Protein AF-A0A956EKL2-F1 (afdb_monomer_lite)

pLDDT: mean 87.98, std 10.23, range [41.19, 96.5]

Sequence (112 aa):
AGDHQESAVVVVRLEDQVWPFSRVPLIRPAGVIQIFVDHPQVVSFLRRQTAGHFALQPITGLLPGDHERLFERIEELAASQLSATLGRLAQGLPLFEALFKRDGSYEVRALS

Secondary structure (DSSP, 8-state):
-----EEEEEEEEESSPP-TT--PPP-PPPTT-EEEEE-HHHHHHHHHHHHHHHHT-GGG---TTHHHHHHHHHHHHHHHHHHHHHHHHSTTPPEEEEEEPTTS-EEEEEE-

Radius of gyration: 16.94 Å; chains: 1; bounding box: 40×38×47 Å

Foldseek 3Di:
DDDAQAAAEEEEAEPDADDPPDDDDDDDDDDPHHYHYHDPRVVLVVLLVVLVVLCPDVVNVHDDPCSVVSSVVVVVVVVVVVVVCCVPPVPPHWYKYWYAYPVRDIDIDTDD

Structure (mmCIF, N/CA/C/O backbone):
data_AF-A0A956EKL2-F1
#
_entry.id   AF-A0A956EKL2-F1
#
loop_
_atom_site.group_PDB
_atom_site.id
_atom_site.type_symbol
_atom_site.label_atom_id
_atom_site.label_alt_id
_atom_site.label_comp_id
_atom_site.label_asym_id
_atom_site.label_entity_id
_atom_site.label_seq_id
_atom_site.pdbx_PDB_ins_code
_atom_site.Cartn_x
_atom_site.Cartn_y
_atom_site.Cartn_z
_atom_site.occupancy
_atom_site.B_iso_or_equiv
_atom_site.auth_seq_id
_atom_site.auth_comp_id
_atom_site.auth_asym_id
_atom_site.auth_atom_id
_atom_site.pdbx_PDB_model_num
ATOM 1 N N . ALA A 1 1 ? 5.628 -17.660 21.091 1.00 41.19 1 ALA A N 1
ATOM 2 C CA . ALA A 1 1 ? 4.589 -16.986 20.294 1.00 41.19 1 ALA A CA 1
ATOM 3 C C . ALA A 1 1 ? 4.169 -15.757 21.081 1.00 41.19 1 ALA A C 1
ATOM 5 O O . ALA A 1 1 ? 3.849 -15.915 22.252 1.00 41.19 1 ALA A O 1
ATOM 6 N N . GLY A 1 2 ? 4.329 -14.559 20.518 1.00 45.19 2 GLY A N 1
ATOM 7 C CA . GLY A 1 2 ? 3.781 -13.342 21.119 1.00 45.19 2 GLY A CA 1
ATOM 8 C C . GLY A 1 2 ? 2.302 -13.276 20.770 1.00 45.19 2 GLY A C 1
ATOM 9 O O . GLY A 1 2 ? 1.951 -13.564 19.630 1.00 45.19 2 GLY A O 1
ATOM 10 N N . ASP A 1 3 ? 1.454 -12.999 21.752 1.00 47.69 3 ASP A N 1
ATOM 11 C CA . ASP A 1 3 ? 0.013 -12.897 21.545 1.00 47.69 3 ASP A CA 1
ATOM 12 C C . ASP A 1 3 ? -0.263 -11.565 20.836 1.00 47.69 3 ASP A C 1
ATOM 14 O O . ASP A 1 3 ? -0.006 -10.490 21.383 1.00 47.69 3 ASP A O 1
ATOM 18 N N . HIS A 1 4 ? -0.664 -11.645 19.573 1.00 54.84 4 HIS A N 1
ATOM 19 C CA . HIS A 1 4 ? -0.967 -10.492 18.740 1.00 54.84 4 HIS A CA 1
ATOM 20 C C . HIS A 1 4 ? -2.444 -10.118 18.937 1.00 54.84 4 HIS A C 1
ATOM 22 O O . HIS A 1 4 ? -3.320 -10.974 18.829 1.00 54.84 4 HIS A O 1
ATOM 28 N N . GLN A 1 5 ? -2.722 -8.856 19.281 1.00 63.50 5 GLN A N 1
ATOM 29 C CA . GLN A 1 5 ? -4.081 -8.336 19.506 1.00 63.50 5 GLN A CA 1
ATOM 30 C C . GLN A 1 5 ? -4.412 -7.255 18.472 1.00 63.50 5 GLN A C 1
ATOM 32 O O . GLN A 1 5 ? -4.792 -6.130 18.823 1.00 63.50 5 GLN A O 1
ATOM 37 N N . GLU A 1 6 ? -4.219 -7.548 17.182 1.00 71.19 6 GLU A N 1
ATOM 38 C CA . GLU A 1 6 ? -4.644 -6.607 16.152 1.00 71.19 6 GLU A CA 1
ATOM 39 C C . GLU A 1 6 ? -6.164 -6.456 16.156 1.00 71.19 6 GLU A C 1
ATOM 41 O O . GLU A 1 6 ? -6.913 -7.428 16.157 1.00 71.19 6 GLU A O 1
ATOM 46 N N . SER A 1 7 ? -6.628 -5.208 16.187 1.00 79.88 7 SER A N 1
ATOM 47 C CA . SER A 1 7 ? -8.051 -4.894 16.358 1.00 79.88 7 SER A CA 1
ATOM 48 C C . SER A 1 7 ? -8.703 -4.303 15.109 1.00 79.88 7 SER A C 1
ATOM 50 O O . SER A 1 7 ? -9.924 -4.185 15.069 1.00 79.88 7 SER A O 1
ATOM 52 N N . ALA A 1 8 ? -7.917 -3.906 14.101 1.00 88.06 8 ALA A N 1
ATOM 53 C CA . ALA A 1 8 ? -8.420 -3.329 12.855 1.00 88.06 8 ALA A CA 1
ATOM 54 C C . ALA A 1 8 ? -7.358 -3.302 11.746 1.00 88.06 8 ALA A C 1
ATOM 56 O O . ALA A 1 8 ? -6.151 -3.327 12.012 1.00 88.06 8 ALA A O 1
ATOM 57 N N . VAL A 1 9 ? -7.828 -3.149 10.508 1.00 90.56 9 VAL A N 1
ATOM 58 C CA . VAL A 1 9 ? -7.018 -2.746 9.352 1.00 90.56 9 VAL A CA 1
ATOM 59 C C . VAL A 1 9 ? -7.443 -1.345 8.923 1.00 90.56 9 VAL A C 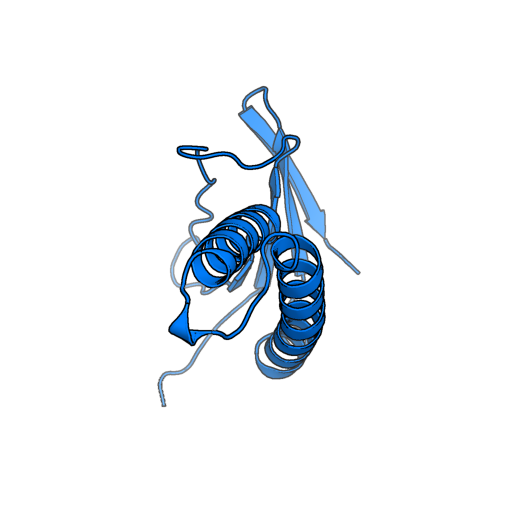1
ATOM 61 O O . VAL A 1 9 ? -8.634 -1.071 8.786 1.00 90.56 9 VAL A O 1
ATOM 64 N N . VAL A 1 10 ? -6.481 -0.459 8.684 1.00 92.56 10 VAL A N 1
ATOM 65 C CA . VAL A 1 10 ? -6.723 0.906 8.208 1.00 92.56 10 VAL A CA 1
ATOM 66 C C . VAL A 1 10 ? -6.002 1.117 6.884 1.00 92.56 10 VAL A C 1
ATOM 68 O O . VAL A 1 10 ? -4.775 1.099 6.827 1.00 92.56 10 VAL A O 1
ATOM 71 N N . VAL A 1 11 ? -6.765 1.3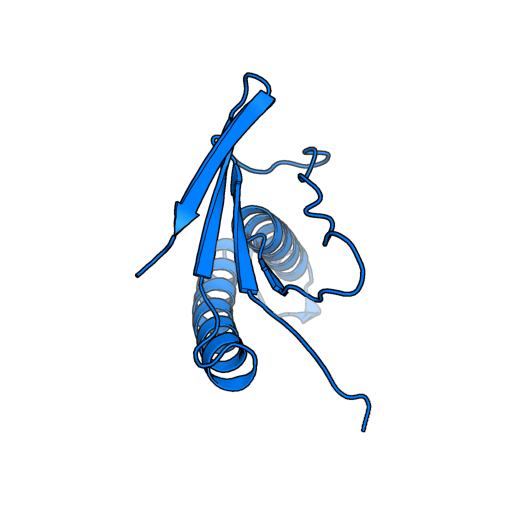58 5.822 1.00 93.00 11 VAL A N 1
ATOM 72 C CA . VAL A 1 11 ? -6.248 1.781 4.518 1.00 93.00 11 VAL A CA 1
ATOM 73 C C . VAL A 1 11 ? -6.189 3.301 4.498 1.00 93.00 11 VAL A C 1
ATOM 75 O O . VAL A 1 11 ? -7.204 3.979 4.647 1.00 93.00 11 VAL A O 1
ATOM 78 N N . VAL A 1 12 ? -4.999 3.853 4.306 1.00 95.38 12 VAL A N 1
ATOM 79 C CA . VAL A 1 12 ? -4.767 5.296 4.282 1.00 95.38 12 VAL A CA 1
ATOM 80 C C . VAL A 1 12 ? -4.675 5.771 2.842 1.00 95.38 12 VAL A C 1
ATOM 82 O O . VAL A 1 12 ? -3.793 5.351 2.088 1.00 95.38 12 VAL A O 1
ATOM 85 N N . ARG A 1 13 ? -5.561 6.696 2.475 1.00 95.44 13 ARG A N 1
ATOM 86 C CA . ARG A 1 13 ? -5.571 7.354 1.171 1.00 95.44 13 ARG A CA 1
ATOM 87 C C . ARG A 1 13 ? -5.291 8.839 1.290 1.00 95.44 13 ARG A C 1
ATOM 89 O O . ARG A 1 13 ? -5.644 9.483 2.274 1.00 95.44 13 ARG A O 1
ATOM 96 N N . LEU A 1 14 ? -4.675 9.372 0.247 1.00 94.75 14 LEU A N 1
ATOM 97 C CA . LEU A 1 14 ? -4.467 10.795 0.036 1.00 94.75 14 LEU A CA 1
ATOM 98 C C . LEU A 1 14 ? -5.344 11.239 -1.131 1.00 94.75 14 LEU A C 1
ATOM 100 O O . LEU A 1 14 ? -5.406 10.539 -2.142 1.00 94.75 14 LEU A O 1
ATOM 104 N N . GLU A 1 15 ? -5.984 12.400 -1.000 1.00 93.69 15 GLU A N 1
ATOM 105 C CA . GLU A 1 15 ? -6.720 13.054 -2.093 1.00 93.69 15 GLU A CA 1
ATOM 106 C C . GLU A 1 15 ? -5.838 13.237 -3.339 1.00 93.69 15 GLU A C 1
ATOM 108 O O . GLU A 1 15 ? -6.285 13.031 -4.466 1.00 93.69 15 GLU A O 1
ATOM 113 N N . ASP A 1 16 ? -4.561 13.552 -3.121 1.00 90.44 16 ASP A N 1
ATOM 114 C CA . ASP A 1 16 ? -3.570 13.754 -4.170 1.00 90.44 16 ASP A CA 1
ATOM 115 C C . ASP A 1 16 ? -2.679 12.531 -4.411 1.00 90.44 16 ASP A C 1
ATOM 117 O O . ASP A 1 16 ? -2.546 11.621 -3.590 1.00 90.44 16 ASP A O 1
ATOM 121 N N . GLN A 1 17 ? -2.006 12.533 -5.563 1.00 89.69 17 GLN A N 1
ATOM 122 C CA . GLN A 1 17 ? -0.974 11.548 -5.877 1.00 89.69 17 GLN A CA 1
ATOM 123 C C . GLN A 1 17 ? 0.262 11.709 -4.979 1.00 89.69 17 GLN A C 1
ATOM 125 O O . GLN A 1 17 ? 0.599 12.808 -4.536 1.00 89.69 17 GLN A O 1
ATOM 130 N N . VAL A 1 18 ? 0.967 10.597 -4.754 1.00 93.75 18 VAL A N 1
ATOM 131 C CA . VAL A 1 18 ? 2.235 10.565 -4.016 1.00 93.75 18 VAL A CA 1
ATOM 132 C C . VAL A 1 18 ? 3.399 10.875 -4.959 1.00 93.75 18 VAL A C 1
ATOM 134 O O . VAL A 1 18 ? 3.517 10.299 -6.037 1.00 93.75 18 VAL A O 1
ATOM 137 N N . TRP A 1 19 ? 4.286 11.751 -4.501 1.00 92.75 19 TRP A N 1
ATOM 138 C CA . TRP A 1 19 ? 5.518 12.197 -5.161 1.00 92.75 19 TRP A CA 1
ATOM 139 C C . TRP A 1 19 ? 6.721 12.085 -4.209 1.00 92.75 19 TRP A C 1
ATOM 141 O O . TRP A 1 19 ? 6.516 11.941 -2.994 1.00 92.75 19 TRP A O 1
ATOM 151 N N . PRO A 1 20 ? 7.976 12.212 -4.692 1.00 92.19 20 PRO A N 1
ATOM 152 C CA . PRO A 1 20 ? 9.131 12.326 -3.804 1.00 92.19 20 PRO A CA 1
ATOM 153 C C . PRO A 1 20 ? 8.905 13.378 -2.709 1.00 92.19 20 PRO A C 1
ATOM 155 O O . PRO A 1 20 ? 8.405 14.467 -2.983 1.00 92.19 20 PRO A O 1
ATOM 158 N N . PHE A 1 21 ? 9.272 13.042 -1.469 1.00 89.56 21 PHE A N 1
ATOM 159 C CA . PHE A 1 21 ? 9.124 13.901 -0.281 1.00 89.56 21 PHE A CA 1
ATOM 160 C C . PHE A 1 21 ? 7.679 14.248 0.123 1.00 89.56 21 PHE A C 1
ATOM 162 O O . PHE A 1 21 ? 7.471 15.130 0.960 1.00 89.56 21 PHE A O 1
ATOM 169 N N . SER A 1 22 ? 6.679 13.538 -0.409 1.00 89.81 22 SER A N 1
ATOM 170 C CA . SER A 1 22 ? 5.300 13.657 0.078 1.00 89.81 22 SER A CA 1
ATOM 171 C C . SER A 1 22 ? 5.215 13.295 1.556 1.00 89.81 22 SER A C 1
ATOM 173 O O . SER A 1 22 ? 5.788 12.299 2.004 1.00 89.81 22 SER A O 1
ATOM 175 N N . ARG A 1 23 ? 4.468 14.092 2.322 1.00 88.25 23 ARG A N 1
ATOM 176 C CA . ARG A 1 23 ? 4.187 13.786 3.725 1.00 88.25 23 ARG A CA 1
ATOM 177 C C . ARG A 1 23 ? 3.184 12.642 3.788 1.00 88.25 23 ARG A C 1
ATOM 179 O O . ARG A 1 23 ? 2.036 12.809 3.392 1.00 88.25 23 ARG A O 1
ATOM 186 N N . VAL A 1 24 ? 3.623 11.497 4.297 1.00 89.69 24 VAL A N 1
ATOM 187 C CA . VAL A 1 24 ? 2.756 10.338 4.518 1.00 89.69 24 VAL A CA 1
ATOM 188 C C . VAL A 1 24 ? 2.147 10.444 5.921 1.00 89.69 24 VAL A C 1
ATOM 190 O O . VAL A 1 24 ? 2.905 10.542 6.890 1.00 89.69 24 VAL A O 1
ATOM 193 N N . PRO A 1 25 ? 0.809 10.453 6.060 1.00 89.81 25 PRO A N 1
ATOM 194 C CA . PRO A 1 25 ? 0.151 10.483 7.357 1.00 89.81 25 PRO A CA 1
ATOM 195 C C . PRO A 1 25 ? 0.528 9.263 8.189 1.00 89.81 25 PRO A C 1
ATOM 197 O O . PRO A 1 25 ? 0.470 8.134 7.711 1.00 89.81 25 PRO A O 1
ATOM 200 N N . LEU A 1 26 ? 0.884 9.493 9.449 1.00 87.81 26 LEU A N 1
ATOM 201 C CA . LEU A 1 26 ? 1.113 8.423 10.408 1.00 87.81 26 LEU A CA 1
ATOM 202 C C . LEU A 1 26 ? -0.200 8.100 11.119 1.00 87.81 26 LEU A C 1
ATOM 204 O O . LEU A 1 26 ? -0.750 8.955 11.813 1.00 87.81 26 LEU A O 1
ATOM 208 N N . ILE A 1 27 ? -0.654 6.852 11.022 1.00 86.94 27 ILE A N 1
ATOM 209 C CA . ILE A 1 27 ? -1.690 6.336 11.916 1.00 86.94 27 ILE A CA 1
ATOM 210 C C . ILE A 1 27 ? -0.991 5.725 13.125 1.00 86.94 27 ILE A C 1
ATOM 212 O O . ILE A 1 27 ? -0.271 4.734 13.013 1.00 86.94 27 ILE A O 1
ATOM 216 N N . ARG A 1 28 ? -1.181 6.343 14.292 1.00 82.19 28 ARG A N 1
ATOM 217 C CA . ARG A 1 28 ? -0.669 5.829 15.562 1.00 82.19 28 ARG A CA 1
ATOM 218 C C . ARG A 1 28 ? -1.800 5.091 16.294 1.00 82.19 28 ARG A C 1
ATOM 220 O O . ARG A 1 28 ? -2.838 5.708 16.529 1.00 82.19 28 ARG A O 1
ATOM 227 N N . PRO A 1 29 ? -1.602 3.828 16.708 1.00 78.81 29 PRO A N 1
ATOM 228 C CA . PRO A 1 29 ? -2.548 3.150 17.586 1.00 78.81 29 PRO A CA 1
ATOM 229 C C . PRO A 1 29 ? -2.666 3.873 18.936 1.00 78.81 29 PRO A C 1
ATOM 231 O O . PRO A 1 29 ? -1.678 4.388 19.464 1.00 78.81 29 PRO A O 1
ATOM 234 N N . ALA A 1 30 ? -3.866 3.903 19.515 1.00 78.31 30 ALA A N 1
ATOM 235 C CA . ALA A 1 30 ? -4.081 4.437 20.857 1.00 78.31 30 ALA A CA 1
ATOM 236 C C . ALA A 1 30 ? -3.950 3.318 21.907 1.00 78.31 30 ALA A C 1
ATOM 238 O O . ALA A 1 30 ? -4.638 2.302 21.834 1.00 78.31 30 ALA A O 1
ATOM 239 N N . GLY A 1 31 ? -3.089 3.515 22.910 1.00 75.75 31 GLY A N 1
ATOM 240 C CA . GLY A 1 31 ? -2.906 2.562 24.010 1.00 75.75 31 GLY A CA 1
ATOM 241 C C . GLY A 1 31 ? -2.108 1.313 23.616 1.00 75.75 31 GLY A C 1
ATOM 242 O O . GLY A 1 31 ? -1.086 1.417 22.946 1.00 75.75 31 GLY A O 1
ATOM 243 N N . VAL A 1 32 ? -2.559 0.141 24.074 1.00 73.75 32 VAL A N 1
ATOM 244 C CA . VAL A 1 32 ? -1.911 -1.170 23.840 1.00 73.75 32 VAL A CA 1
ATOM 245 C C . VAL A 1 32 ? -2.453 -1.913 22.612 1.00 73.75 32 VAL A C 1
ATOM 247 O O . VAL A 1 32 ? -2.086 -3.057 22.368 1.00 73.75 32 VAL A O 1
ATOM 250 N N . ILE A 1 33 ? -3.335 -1.273 21.845 1.00 80.44 33 ILE A N 1
ATOM 251 C CA . ILE A 1 33 ? -3.998 -1.879 20.691 1.00 80.44 33 ILE A CA 1
ATOM 252 C C . ILE A 1 33 ? -3.040 -1.906 19.500 1.00 80.44 33 ILE A C 1
ATOM 254 O O . ILE A 1 33 ? -2.366 -0.916 19.214 1.00 80.44 33 ILE A O 1
ATOM 258 N N . GLN A 1 34 ? -3.009 -3.023 18.780 1.00 84.69 34 GLN A N 1
ATOM 259 C CA . GLN A 1 34 ? -2.286 -3.144 17.517 1.00 84.69 34 GLN A CA 1
ATOM 260 C C . GLN A 1 34 ? -3.267 -2.968 16.348 1.00 84.69 34 GLN A C 1
ATOM 262 O O . GLN A 1 34 ? -4.431 -3.358 16.431 1.00 84.69 34 GLN A O 1
ATOM 267 N N . ILE A 1 35 ? -2.817 -2.350 15.258 1.00 88.31 35 ILE A N 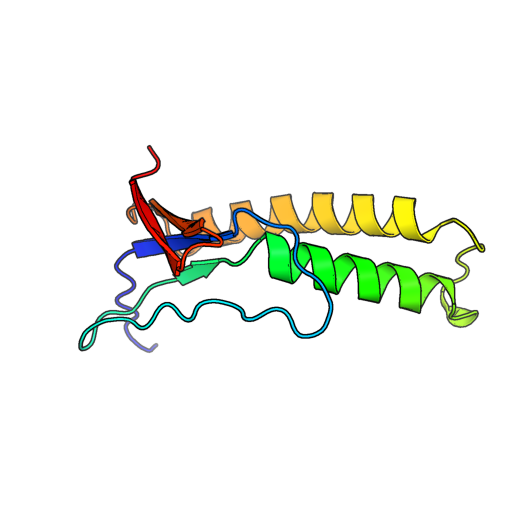1
ATOM 268 C CA . ILE A 1 35 ? -3.591 -2.216 14.016 1.00 88.31 35 ILE A CA 1
ATOM 269 C C . ILE A 1 35 ? -2.669 -2.454 12.825 1.00 88.31 35 ILE A C 1
ATOM 271 O O . ILE A 1 35 ? -1.483 -2.117 12.876 1.00 88.31 35 ILE A O 1
ATOM 275 N N . PHE A 1 36 ? -3.224 -2.983 11.741 1.00 90.00 36 PHE A N 1
ATOM 276 C CA . PHE A 1 36 ? -2.545 -2.998 10.451 1.00 90.00 36 PHE A CA 1
ATOM 277 C C . PHE A 1 36 ? -2.819 -1.689 9.717 1.00 90.00 36 PHE A C 1
ATOM 279 O O . PHE A 1 36 ? -3.957 -1.224 9.675 1.00 90.00 36 PHE A O 1
ATOM 286 N N . VAL A 1 37 ? -1.783 -1.100 9.125 1.00 91.06 37 VAL A N 1
ATOM 287 C CA . VAL A 1 37 ? -1.896 0.132 8.338 1.00 91.06 37 VAL A CA 1
ATOM 288 C C . VAL A 1 37 ? -1.388 -0.145 6.932 1.00 91.06 37 VAL A C 1
ATOM 290 O O . VAL A 1 37 ? -0.254 -0.593 6.761 1.00 91.06 37 VAL A O 1
ATOM 293 N N . ASP A 1 38 ? -2.225 0.125 5.936 1.00 91.19 38 ASP A N 1
ATOM 294 C CA . ASP A 1 38 ? -1.885 0.010 4.521 1.00 91.19 38 ASP A CA 1
ATOM 295 C C . ASP A 1 38 ? -1.845 1.395 3.862 1.00 91.19 38 ASP A C 1
ATOM 297 O O . ASP A 1 38 ? -2.736 2.221 4.056 1.00 91.19 38 ASP A O 1
ATOM 301 N N . HIS A 1 39 ? -0.810 1.641 3.060 1.00 94.12 39 HIS A N 1
ATOM 302 C CA . HIS A 1 39 ? -0.589 2.887 2.324 1.00 94.12 39 HIS A CA 1
ATOM 303 C C . HIS A 1 39 ? -0.447 2.594 0.820 1.00 94.12 39 HIS A C 1
ATOM 305 O O . HIS A 1 39 ? 0.653 2.725 0.267 1.00 94.12 39 HIS A O 1
ATOM 311 N N . PRO A 1 40 ? -1.533 2.223 0.116 1.00 93.00 40 PRO A N 1
ATOM 312 C CA . PRO A 1 40 ? -1.452 1.687 -1.243 1.00 93.00 40 PRO A CA 1
ATOM 313 C C . PRO A 1 40 ? -0.802 2.662 -2.234 1.00 93.00 40 PRO A C 1
ATOM 315 O O . PRO A 1 40 ? 0.027 2.259 -3.045 1.00 93.00 40 PRO A O 1
ATOM 318 N N . GLN A 1 41 ? -1.098 3.964 -2.130 1.00 94.62 41 GLN A N 1
ATOM 319 C CA . GLN A 1 41 ? -0.513 4.988 -3.007 1.00 94.62 41 GLN A CA 1
ATOM 320 C C . GLN A 1 41 ? 1.001 5.148 -2.799 1.00 94.62 41 GLN A C 1
ATOM 322 O O . GLN A 1 41 ? 1.737 5.356 -3.762 1.00 94.62 41 GLN A O 1
ATOM 327 N N . VAL A 1 42 ? 1.481 5.029 -1.556 1.00 94.69 42 VAL A N 1
ATOM 328 C CA . VAL A 1 42 ? 2.914 5.140 -1.236 1.00 94.69 42 VAL A CA 1
ATOM 329 C C . VAL A 1 42 ? 3.661 3.922 -1.759 1.00 94.69 42 VAL A C 1
ATOM 331 O O . VAL A 1 42 ? 4.702 4.056 -2.399 1.00 94.69 42 VAL A O 1
ATOM 334 N N . VAL A 1 43 ? 3.114 2.730 -1.526 1.00 94.44 43 VAL A N 1
ATOM 335 C CA . VAL A 1 43 ? 3.739 1.482 -1.966 1.00 94.44 43 VAL A CA 1
ATOM 336 C C . VAL A 1 43 ? 3.756 1.388 -3.498 1.00 94.44 43 VAL A C 1
ATOM 338 O O . VAL A 1 43 ? 4.788 1.035 -4.066 1.00 94.44 43 VAL A O 1
ATOM 341 N N . SER A 1 44 ? 2.668 1.771 -4.174 1.00 95.62 44 SER A N 1
ATOM 342 C CA . SER A 1 44 ? 2.588 1.827 -5.641 1.00 95.62 44 SER A CA 1
ATOM 343 C C . SER A 1 44 ? 3.594 2.830 -6.231 1.00 95.62 44 SER A C 1
ATOM 345 O O . SER A 1 44 ? 4.343 2.490 -7.150 1.00 95.62 44 SER A O 1
ATOM 347 N N . PHE A 1 45 ? 3.737 4.021 -5.628 1.00 95.94 45 PHE A N 1
ATOM 348 C CA . PHE A 1 45 ? 4.784 4.982 -6.001 1.00 95.94 45 PHE A CA 1
ATOM 349 C C . PHE A 1 45 ? 6.193 4.369 -5.902 1.00 95.94 45 PHE A C 1
ATOM 351 O 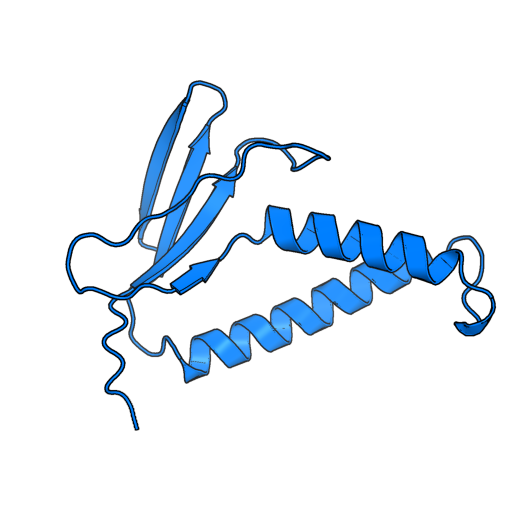O . PHE A 1 45 ? 6.968 4.449 -6.858 1.00 95.94 45 PHE A O 1
ATOM 358 N N . LEU A 1 46 ? 6.521 3.716 -4.780 1.00 95.25 46 LEU A N 1
ATOM 359 C CA . LEU A 1 46 ? 7.831 3.083 -4.585 1.00 95.25 46 LEU A CA 1
ATOM 360 C C . LEU A 1 46 ? 8.080 1.950 -5.587 1.00 95.25 46 LEU A C 1
ATOM 362 O O . LEU A 1 46 ? 9.165 1.869 -6.157 1.00 95.25 46 LEU A O 1
ATOM 366 N N . ARG A 1 47 ? 7.075 1.114 -5.863 1.00 95.62 47 ARG A N 1
ATOM 367 C CA . ARG A 1 47 ? 7.176 0.039 -6.862 1.00 95.62 47 ARG A CA 1
ATOM 368 C C . ARG A 1 47 ? 7.428 0.576 -8.261 1.00 95.62 47 ARG A C 1
ATOM 370 O O . ARG A 1 47 ? 8.246 0.004 -8.978 1.00 95.62 47 ARG A O 1
ATOM 377 N N . ARG A 1 48 ? 6.797 1.693 -8.635 1.00 95.62 48 ARG A N 1
ATOM 378 C CA . ARG A 1 48 ? 7.066 2.353 -9.918 1.00 95.62 48 ARG A CA 1
ATOM 379 C C . ARG A 1 48 ? 8.512 2.841 -10.010 1.00 95.62 48 ARG A C 1
ATOM 381 O O . ARG A 1 48 ? 9.156 2.634 -11.035 1.00 95.62 48 ARG A O 1
ATOM 388 N N . GLN A 1 49 ? 9.052 3.417 -8.930 1.00 94.50 49 GLN A N 1
ATOM 389 C CA . GLN A 1 49 ? 10.473 3.792 -8.862 1.00 94.50 49 GLN A CA 1
ATOM 390 C C . GLN A 1 49 ? 11.388 2.565 -9.000 1.00 94.50 49 GLN A C 1
ATOM 392 O O . GLN A 1 49 ? 12.359 2.602 -9.754 1.00 94.50 49 GLN A O 1
ATOM 397 N N . THR A 1 50 ? 11.063 1.457 -8.328 1.00 93.75 50 THR A N 1
ATOM 398 C CA . THR A 1 50 ? 11.815 0.196 -8.431 1.00 93.75 50 THR A CA 1
ATOM 399 C C . THR A 1 50 ? 11.780 -0.385 -9.846 1.00 93.75 50 THR A C 1
ATOM 401 O O . THR A 1 50 ? 12.826 -0.762 -10.370 1.00 93.75 50 THR A O 1
ATOM 404 N N . ALA A 1 51 ? 10.612 -0.418 -10.493 1.00 93.81 51 ALA A N 1
ATOM 405 C CA . ALA A 1 51 ? 10.471 -0.892 -11.868 1.00 93.81 51 ALA A CA 1
ATOM 406 C C . ALA A 1 51 ? 11.289 -0.036 -12.847 1.00 93.81 51 ALA A C 1
ATOM 408 O O . ALA A 1 51 ? 12.021 -0.572 -13.681 1.00 93.81 51 ALA A O 1
ATOM 409 N N . GLY A 1 52 ? 11.227 1.292 -12.692 1.00 92.62 52 GLY A N 1
ATOM 410 C CA . GLY A 1 52 ? 12.056 2.228 -13.449 1.00 92.62 52 GLY A CA 1
ATOM 411 C C . GLY A 1 52 ? 13.549 1.980 -13.237 1.00 92.62 52 GLY A C 1
ATOM 412 O O . GLY A 1 52 ? 14.301 1.908 -14.203 1.00 92.62 52 GLY A O 1
ATOM 413 N N . HIS A 1 53 ? 13.979 1.769 -11.990 1.00 91.88 53 HIS A N 1
ATOM 414 C CA . HIS A 1 53 ? 15.373 1.462 -11.684 1.00 91.88 53 HIS A CA 1
ATOM 415 C C . HIS A 1 53 ? 15.841 0.158 -12.343 1.00 91.88 53 HIS A C 1
ATOM 417 O O . HIS A 1 53 ? 16.906 0.143 -12.953 1.00 91.88 53 HIS A O 1
ATOM 423 N N . PHE A 1 54 ? 15.054 -0.921 -12.275 1.00 91.81 54 PHE A N 1
ATOM 424 C CA . PHE A 1 54 ? 15.412 -2.205 -12.887 1.00 91.81 54 PHE A CA 1
ATOM 425 C C . PHE A 1 54 ? 15.490 -2.158 -14.412 1.00 91.81 54 PHE A C 1
ATOM 427 O O . PHE A 1 54 ? 16.359 -2.817 -14.984 1.00 91.81 54 PHE A O 1
ATOM 434 N N . ALA A 1 55 ? 14.654 -1.346 -15.062 1.00 90.12 55 ALA A N 1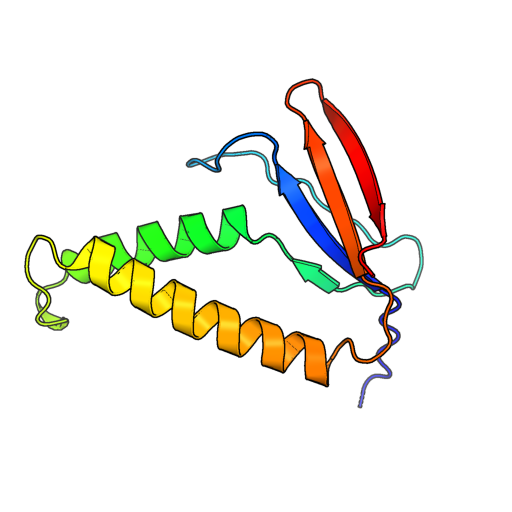
ATOM 435 C CA . ALA A 1 55 ? 14.724 -1.133 -16.506 1.00 90.12 55 ALA A CA 1
ATOM 436 C C . ALA A 1 55 ? 16.020 -0.426 -16.956 1.00 90.12 55 ALA A C 1
ATOM 438 O O . ALA A 1 55 ? 16.368 -0.480 -18.131 1.00 90.12 55 ALA A O 1
ATOM 439 N N . LEU A 1 56 ? 16.749 0.218 -16.035 1.00 90.19 56 LEU A N 1
ATOM 440 C CA . LEU A 1 56 ? 18.053 0.834 -16.304 1.00 90.19 56 LEU A CA 1
ATOM 441 C C . LEU A 1 56 ? 19.236 -0.114 -16.049 1.00 90.19 56 LEU A C 1
ATOM 443 O O . LEU A 1 56 ? 20.373 0.253 -16.341 1.00 90.19 56 LEU A O 1
ATOM 447 N N . GLN A 1 57 ? 19.003 -1.305 -15.489 1.00 89.62 57 GLN A N 1
ATOM 448 C CA . GLN A 1 57 ? 20.064 -2.246 -15.124 1.00 89.62 57 GLN A CA 1
ATOM 449 C C . GLN A 1 57 ? 20.259 -3.306 -16.218 1.00 89.62 57 GLN A C 1
ATOM 451 O O . GLN A 1 57 ? 19.384 -4.153 -16.384 1.00 89.62 57 GLN A O 1
ATOM 456 N N . PRO A 1 58 ? 21.417 -3.370 -16.905 1.00 85.88 58 PRO A N 1
ATOM 457 C CA . PRO A 1 58 ? 21.636 -4.338 -17.988 1.00 85.88 58 PRO A CA 1
ATOM 458 C C . PRO A 1 58 ? 21.472 -5.808 -17.572 1.00 85.88 58 PRO A C 1
ATOM 460 O O . PRO A 1 58 ? 21.077 -6.643 -18.381 1.00 85.88 58 PRO A O 1
ATOM 463 N N . ILE A 1 59 ? 21.743 -6.131 -16.302 1.00 92.81 59 ILE A N 1
ATOM 464 C CA . ILE A 1 59 ? 21.656 -7.497 -15.759 1.00 92.81 59 ILE A CA 1
ATOM 465 C C . ILE A 1 59 ? 20.230 -8.068 -15.761 1.00 92.81 59 ILE A C 1
ATOM 467 O O . ILE A 1 59 ? 20.059 -9.282 -15.697 1.00 92.81 59 ILE A O 1
ATOM 471 N N . THR A 1 60 ? 19.202 -7.218 -15.830 1.00 89.50 60 THR A N 1
ATOM 472 C CA . THR A 1 60 ? 17.801 -7.662 -15.815 1.00 89.50 60 THR A CA 1
ATOM 473 C C . THR A 1 60 ? 17.324 -8.142 -17.185 1.00 89.50 60 THR A C 1
ATOM 475 O O . THR A 1 60 ? 16.283 -8.789 -17.268 1.00 89.50 60 THR A O 1
ATOM 478 N N . GLY A 1 61 ? 18.060 -7.829 -18.260 1.00 90.19 61 GLY A N 1
ATOM 479 C CA . GLY A 1 61 ? 17.650 -8.125 -19.635 1.00 90.19 61 GLY A CA 1
ATOM 480 C C . GLY A 1 61 ? 1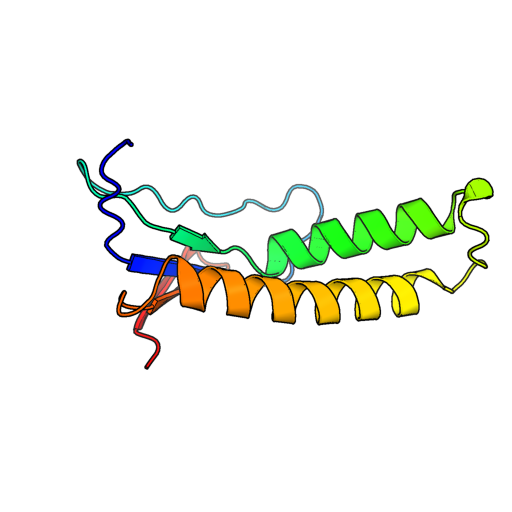6.422 -7.337 -20.113 1.00 90.19 61 GLY A C 1
ATOM 481 O O . GLY A 1 61 ? 15.889 -7.648 -21.175 1.00 90.19 61 GLY A O 1
ATOM 482 N N . LEU A 1 62 ? 15.963 -6.342 -19.345 1.00 90.44 62 LEU A N 1
ATOM 483 C CA . LEU A 1 62 ? 14.836 -5.482 -19.705 1.00 90.44 62 LEU A CA 1
ATOM 484 C C . LEU A 1 62 ? 15.247 -4.459 -20.768 1.00 90.44 62 LEU A C 1
ATOM 486 O O . LEU A 1 62 ? 16.357 -3.925 -20.744 1.00 90.44 62 LEU A O 1
ATOM 490 N N . LEU A 1 63 ? 14.332 -4.160 -21.687 1.00 87.88 63 LEU A N 1
ATOM 491 C CA . LEU A 1 63 ? 14.525 -3.136 -22.706 1.00 87.88 63 LEU A CA 1
ATOM 492 C C . LEU A 1 63 ? 14.087 -1.752 -22.196 1.00 87.88 63 LEU A C 1
ATOM 494 O O . LEU A 1 63 ? 13.165 -1.648 -21.377 1.00 87.88 63 LEU A O 1
ATOM 498 N N . PRO A 1 64 ? 14.672 -0.660 -22.726 1.00 70.31 64 PRO A N 1
ATOM 499 C CA . PRO A 1 64 ? 14.159 0.687 -22.501 1.00 70.31 64 PRO A CA 1
ATOM 500 C C . PRO A 1 64 ? 12.695 0.778 -22.957 1.00 70.31 64 PRO A C 1
ATOM 502 O O . PRO A 1 64 ? 12.398 0.679 -24.144 1.00 70.31 64 PRO A O 1
ATOM 505 N N . GLY A 1 65 ? 11.776 0.923 -22.000 1.00 81.75 65 GLY A N 1
ATOM 506 C CA . GLY A 1 65 ? 10.325 0.904 -22.238 1.00 81.75 65 GLY A CA 1
ATOM 507 C C . GLY A 1 65 ? 9.577 -0.201 -21.487 1.00 81.75 65 GLY A C 1
ATOM 508 O O . GLY A 1 65 ? 8.389 -0.046 -21.230 1.00 81.75 65 GLY A O 1
ATOM 509 N N . ASP A 1 66 ? 10.268 -1.244 -21.017 1.00 91.00 66 ASP A N 1
ATOM 510 C CA . ASP A 1 66 ? 9.645 -2.338 -20.255 1.00 91.00 66 ASP A CA 1
ATOM 511 C C . ASP A 1 66 ? 9.179 -1.935 -18.849 1.00 91.00 66 ASP A C 1
ATOM 513 O O . ASP A 1 66 ? 8.448 -2.688 -18.209 1.00 91.00 66 ASP A O 1
ATOM 517 N N . HIS A 1 67 ? 9.589 -0.763 -18.355 1.00 91.94 67 HIS A N 1
ATOM 518 C CA . HIS A 1 67 ? 9.319 -0.329 -16.983 1.00 91.94 67 HIS A CA 1
ATOM 519 C C . HIS A 1 67 ? 7.825 -0.266 -16.635 1.00 91.94 67 HIS A C 1
ATOM 521 O O . HIS A 1 67 ? 7.460 -0.712 -15.551 1.00 91.94 67 HIS A O 1
ATOM 527 N N . GLU A 1 68 ? 6.964 0.227 -17.531 1.00 93.56 68 GLU A N 1
ATOM 528 C CA . GLU A 1 68 ? 5.513 0.270 -17.284 1.00 93.56 68 GLU A CA 1
ATOM 529 C C . GLU A 1 68 ? 4.929 -1.144 -17.230 1.00 93.56 68 GLU A C 1
ATOM 531 O O . GLU A 1 68 ? 4.239 -1.492 -16.277 1.00 93.56 68 GLU A O 1
ATOM 536 N N . ARG A 1 69 ? 5.314 -2.013 -18.173 1.00 93.44 69 ARG A N 1
ATOM 537 C CA . ARG A 1 69 ? 4.890 -3.420 -18.175 1.00 93.44 69 ARG A CA 1
ATOM 538 C C . ARG A 1 69 ? 5.356 -4.155 -16.916 1.00 93.44 69 ARG A C 1
ATOM 540 O O . ARG A 1 69 ? 4.621 -4.966 -16.362 1.00 93.44 69 ARG A O 1
ATOM 547 N N . LEU A 1 70 ? 6.581 -3.897 -16.457 1.00 94.69 70 LEU A N 1
ATOM 548 C CA . LEU A 1 70 ? 7.098 -4.462 -15.212 1.00 94.69 70 LEU A CA 1
ATOM 549 C C . LEU A 1 70 ? 6.320 -3.935 -14.002 1.00 94.69 70 LEU A C 1
ATOM 551 O O . LEU A 1 70 ? 5.951 -4.721 -13.133 1.00 94.69 70 LEU A O 1
ATOM 555 N N . PHE A 1 71 ? 6.059 -2.630 -13.948 1.00 96.25 71 PHE A N 1
ATOM 556 C CA . PHE A 1 71 ? 5.271 -2.007 -12.890 1.00 96.25 71 PHE A CA 1
ATOM 557 C C . PHE A 1 71 ? 3.863 -2.614 -12.799 1.00 96.25 71 PHE A C 1
ATOM 559 O O . PHE A 1 71 ? 3.463 -3.024 -11.712 1.00 96.25 71 PHE A O 1
ATOM 566 N N . GLU A 1 72 ? 3.164 -2.777 -13.925 1.00 95.81 72 GLU A N 1
ATOM 567 C CA . GLU A 1 72 ? 1.849 -3.433 -13.985 1.00 95.81 72 GLU A CA 1
ATOM 568 C C . GLU A 1 72 ? 1.891 -4.851 -13.398 1.00 95.81 72 GLU A C 1
ATOM 570 O O . GLU A 1 72 ? 1.081 -5.195 -12.537 1.00 95.81 72 GLU A O 1
ATOM 575 N N . ARG A 1 73 ? 2.885 -5.666 -13.784 1.00 95.69 73 ARG A N 1
ATOM 576 C CA . ARG A 1 73 ? 3.046 -7.028 -13.239 1.00 95.69 73 ARG A CA 1
ATOM 577 C C . ARG A 1 73 ? 3.355 -7.044 -11.746 1.00 95.69 73 ARG A C 1
ATOM 579 O O . ARG A 1 73 ? 2.886 -7.932 -11.034 1.00 95.69 73 ARG A O 1
ATOM 586 N N . ILE A 1 74 ? 4.140 -6.082 -11.264 1.00 95.56 74 ILE A N 1
ATOM 587 C CA . ILE A 1 74 ? 4.419 -5.937 -9.832 1.00 95.56 74 ILE A CA 1
ATOM 588 C C . ILE A 1 74 ? 3.127 -5.592 -9.077 1.00 95.56 74 ILE A C 1
ATOM 590 O O . ILE A 1 74 ? 2.878 -6.184 -8.027 1.00 95.56 74 ILE A O 1
ATOM 594 N N . GLU A 1 75 ? 2.298 -4.683 -9.596 1.00 96.44 75 GLU A N 1
ATOM 595 C CA . GLU A 1 75 ? 1.028 -4.297 -8.966 1.00 96.44 75 GLU A CA 1
ATOM 596 C C . GLU A 1 75 ? 0.009 -5.450 -8.951 1.00 96.44 75 GLU A C 1
ATOM 598 O O . GLU A 1 75 ? -0.635 -5.679 -7.925 1.00 96.44 75 GLU A O 1
ATOM 603 N N . GLU A 1 76 ? -0.088 -6.241 -10.025 1.00 94.94 76 GLU A N 1
ATOM 604 C CA . GLU A 1 76 ? -0.932 -7.447 -10.077 1.00 94.94 76 GLU A CA 1
ATOM 605 C C . GLU A 1 76 ? -0.535 -8.481 -9.007 1.00 94.94 76 GLU A C 1
ATOM 607 O O . GLU A 1 76 ? -1.377 -9.000 -8.258 1.00 94.94 76 GLU A O 1
ATOM 612 N N . LEU A 1 77 ? 0.767 -8.774 -8.904 1.00 94.81 77 LEU A N 1
ATOM 613 C CA . LEU A 1 77 ? 1.286 -9.713 -7.910 1.00 94.81 77 LEU A CA 1
ATOM 614 C C . LEU A 1 77 ? 1.071 -9.183 -6.490 1.00 94.81 77 LEU A C 1
ATOM 616 O O . LEU A 1 77 ? 0.673 -9.927 -5.592 1.00 94.81 77 LEU A O 1
ATOM 620 N N . ALA A 1 78 ? 1.305 -7.892 -6.291 1.00 92.06 78 ALA A N 1
ATOM 621 C CA . ALA A 1 78 ? 1.115 -7.240 -5.014 1.00 92.06 78 ALA A CA 1
ATOM 622 C C . ALA A 1 78 ? -0.336 -7.265 -4.534 1.00 92.06 78 ALA A C 1
ATOM 624 O O . ALA A 1 78 ? -0.567 -7.524 -3.355 1.00 92.06 78 ALA A O 1
ATOM 625 N N . ALA A 1 79 ? -1.305 -7.022 -5.421 1.00 90.19 79 ALA A N 1
ATOM 626 C CA . ALA A 1 79 ? -2.722 -7.119 -5.083 1.00 90.19 79 ALA A CA 1
ATOM 627 C C . ALA A 1 79 ? -3.064 -8.534 -4.590 1.00 90.19 79 ALA A C 1
ATOM 629 O O . ALA A 1 79 ? -3.679 -8.700 -3.536 1.00 90.19 79 ALA A O 1
ATOM 630 N N . SER A 1 80 ? -2.560 -9.556 -5.288 1.00 90.38 80 SER A N 1
ATOM 631 C CA . SER A 1 80 ? -2.745 -10.962 -4.907 1.00 90.38 80 SER A CA 1
ATOM 632 C C . SER A 1 80 ? -2.132 -11.278 -3.534 1.00 90.38 80 SER A C 1
ATOM 634 O O . SER A 1 80 ? -2.753 -11.936 -2.697 1.00 90.38 80 SER A O 1
ATOM 636 N N . GLN A 1 81 ? -0.922 -10.779 -3.269 1.00 89.00 81 GLN A N 1
ATOM 637 C CA . GLN A 1 81 ? -0.233 -10.964 -1.988 1.00 89.00 81 GLN A CA 1
ATOM 638 C C . GLN A 1 81 ? -0.911 -10.211 -0.838 1.00 89.00 81 GLN A C 1
ATOM 640 O O . GLN A 1 81 ? -1.002 -10.748 0.268 1.00 89.00 81 GLN A O 1
ATOM 645 N N . LEU A 1 82 ? -1.404 -8.994 -1.085 1.00 87.56 82 LEU A N 1
ATOM 646 C CA . LEU A 1 82 ? -2.132 -8.206 -0.094 1.00 87.56 82 LEU A CA 1
ATOM 647 C C . LEU A 1 82 ? -3.433 -8.909 0.298 1.00 87.56 82 LEU A C 1
ATOM 649 O O . LEU A 1 82 ? -3.669 -9.104 1.488 1.00 87.56 82 LEU A O 1
ATOM 653 N N . SER A 1 83 ? -4.224 -9.378 -0.673 1.00 85.88 83 SER A N 1
ATOM 654 C CA . SER A 1 83 ? -5.433 -10.164 -0.395 1.00 85.88 83 SER A CA 1
ATOM 655 C C . SER A 1 83 ? -5.129 -11.423 0.417 1.00 85.88 83 SER A C 1
ATOM 657 O O . SER A 1 83 ? -5.824 -11.702 1.392 1.00 85.88 83 SER A O 1
ATOM 659 N N . ALA A 1 84 ? -4.067 -12.160 0.078 1.00 87.00 84 ALA A N 1
ATOM 660 C CA . ALA A 1 84 ? -3.659 -13.336 0.848 1.00 87.00 84 ALA A CA 1
ATOM 661 C C . ALA A 1 84 ? -3.208 -12.981 2.279 1.00 87.00 84 ALA A C 1
ATOM 663 O O . ALA A 1 84 ? -3.492 -13.721 3.222 1.00 87.00 84 ALA A O 1
ATOM 664 N N . THR A 1 85 ? -2.520 -11.849 2.449 1.00 85.88 85 THR A N 1
ATOM 665 C CA . THR A 1 85 ? -2.047 -11.362 3.752 1.00 85.88 85 THR A CA 1
ATOM 666 C C . THR A 1 85 ? -3.214 -10.933 4.632 1.00 85.88 85 THR A C 1
ATOM 668 O O . THR A 1 85 ? -3.314 -11.395 5.765 1.00 85.88 85 THR A O 1
ATOM 671 N N . LEU A 1 86 ? -4.133 -10.120 4.106 1.00 84.38 86 LEU A N 1
ATOM 672 C CA . LEU A 1 86 ? -5.331 -9.688 4.827 1.00 84.38 86 LEU A CA 1
ATOM 673 C C . LEU A 1 86 ? -6.235 -10.875 5.168 1.00 84.38 86 LEU A C 1
ATOM 675 O O . LEU A 1 86 ? -6.697 -10.982 6.299 1.00 84.38 86 LEU A O 1
ATOM 679 N N . GLY A 1 87 ? -6.414 -11.818 4.240 1.00 83.88 87 GLY A N 1
ATOM 680 C CA . GLY A 1 87 ? -7.191 -13.031 4.490 1.00 83.88 87 GLY A CA 1
ATOM 681 C C . GLY A 1 87 ? -6.614 -13.921 5.596 1.00 83.88 87 GLY A C 1
ATOM 682 O O . GLY A 1 87 ? -7.368 -14.642 6.237 1.00 83.88 87 GLY A O 1
ATOM 683 N N . ARG A 1 88 ? -5.297 -13.869 5.843 1.00 85.56 88 ARG A N 1
ATOM 684 C CA . ARG A 1 88 ? -4.638 -14.646 6.904 1.00 85.56 88 ARG A CA 1
ATOM 685 C C . ARG A 1 88 ? -4.528 -13.892 8.228 1.00 85.56 88 ARG A C 1
ATOM 687 O O . ARG A 1 88 ? -4.733 -14.495 9.272 1.00 85.56 88 ARG A O 1
ATOM 694 N N . LEU A 1 89 ? -4.126 -12.624 8.187 1.00 79.75 89 LEU A N 1
ATOM 695 C CA . LEU A 1 89 ? -3.773 -11.844 9.379 1.00 79.75 89 LEU A CA 1
ATOM 696 C C . LEU A 1 89 ? -4.926 -10.990 9.904 1.00 79.75 89 LEU A C 1
ATOM 698 O O . LEU A 1 89 ? -4.947 -10.659 11.080 1.00 79.75 89 LEU A O 1
ATOM 702 N N . ALA A 1 90 ? -5.874 -10.626 9.044 1.00 80.00 90 ALA A N 1
ATOM 703 C CA . ALA A 1 90 ? -6.953 -9.704 9.372 1.00 80.00 90 ALA A CA 1
ATOM 704 C C . ALA A 1 90 ? -8.343 -10.325 9.198 1.00 80.00 90 ALA A C 1
ATOM 706 O O . ALA A 1 90 ? -9.336 -9.616 9.026 1.00 80.00 90 ALA A O 1
ATOM 707 N N . GLN A 1 91 ? -8.431 -11.656 9.228 1.00 84.38 91 GLN A N 1
ATOM 708 C CA . GLN A 1 91 ? -9.701 -12.350 9.079 1.00 84.38 91 GLN A CA 1
ATOM 709 C C . GLN A 1 91 ? -10.674 -11.932 10.191 1.00 84.38 91 GLN A C 1
ATOM 711 O O . GLN A 1 91 ? -10.406 -12.131 11.372 1.00 84.38 91 GLN A O 1
ATOM 716 N N . GLY A 1 92 ? -11.820 -11.369 9.799 1.00 84.12 92 GLY A N 1
ATOM 717 C CA . GLY A 1 92 ? -12.850 -10.908 10.734 1.00 84.12 92 GLY A CA 1
ATOM 718 C C . GLY A 1 92 ? -12.531 -9.588 11.441 1.00 84.12 92 GLY A C 1
ATOM 719 O O . GLY A 1 92 ? -13.339 -9.146 12.257 1.00 84.12 92 GLY A O 1
ATOM 720 N N . LEU A 1 93 ? -11.401 -8.942 11.131 1.00 87.56 93 LEU A N 1
ATOM 721 C CA . LEU A 1 93 ? -11.107 -7.608 11.642 1.00 87.56 93 LEU A CA 1
ATOM 722 C C . LEU A 1 93 ? -11.892 -6.548 10.861 1.00 87.56 93 LEU A C 1
ATOM 724 O O . LEU A 1 93 ? -12.037 -6.662 9.641 1.00 87.56 93 LEU A O 1
ATOM 728 N N . PRO A 1 94 ? -12.365 -5.486 11.533 1.00 89.38 94 PRO A N 1
ATOM 729 C CA . PRO A 1 94 ? -12.975 -4.363 10.846 1.00 89.38 94 PRO A CA 1
ATOM 730 C C . PRO A 1 94 ? -11.944 -3.661 9.954 1.00 89.38 94 PRO A C 1
ATOM 732 O O . PRO A 1 94 ? -10.804 -3.405 10.362 1.00 89.38 94 PRO A O 1
ATOM 735 N N . LEU A 1 95 ? -12.371 -3.337 8.736 1.00 90.06 95 LEU A N 1
ATOM 736 C CA . LEU A 1 95 ? -11.591 -2.594 7.758 1.00 90.06 95 LEU A CA 1
ATOM 737 C C . LEU A 1 95 ? -12.092 -1.150 7.708 1.00 90.06 95 LEU A C 1
ATOM 739 O O . LEU A 1 95 ? -13.287 -0.898 7.568 1.00 90.06 95 LEU A O 1
ATOM 743 N N . PHE A 1 96 ? -11.176 -0.195 7.795 1.00 92.69 96 PHE A N 1
ATOM 744 C CA . PHE A 1 96 ? -11.476 1.226 7.676 1.00 92.69 96 PHE A CA 1
ATOM 745 C C . PHE A 1 96 ? -10.669 1.849 6.547 1.00 92.69 96 PHE A C 1
ATOM 747 O O . PHE A 1 96 ? -9.531 1.461 6.294 1.00 92.69 96 PHE A O 1
ATOM 754 N N . GLU A 1 97 ? -11.235 2.865 5.911 1.00 94.81 97 GLU A N 1
ATOM 755 C CA . GLU A 1 97 ? -10.509 3.771 5.034 1.00 94.81 97 GLU A CA 1
ATOM 756 C C . GLU A 1 97 ? -10.414 5.145 5.692 1.00 94.81 97 GLU A C 1
ATOM 758 O O . GLU A 1 97 ? -11.430 5.697 6.116 1.00 94.81 97 GLU A O 1
ATOM 763 N N . ALA A 1 98 ? -9.200 5.688 5.759 1.00 95.94 98 ALA A N 1
ATOM 764 C CA . ALA A 1 98 ? -8.918 7.051 6.188 1.00 95.94 98 ALA A CA 1
ATOM 765 C C . ALA A 1 98 ? -8.435 7.871 4.983 1.00 95.94 98 ALA A C 1
ATOM 767 O O . ALA A 1 98 ? -7.326 7.656 4.490 1.00 95.94 98 ALA A O 1
ATOM 768 N N . LEU A 1 99 ? -9.260 8.804 4.507 1.00 96.50 99 LEU A N 1
ATOM 769 C CA . LEU A 1 99 ? -8.934 9.720 3.416 1.00 96.50 99 LEU A CA 1
ATOM 770 C C . LEU A 1 99 ? -8.437 11.050 3.984 1.00 96.50 99 LEU A C 1
ATOM 772 O O . LEU A 1 99 ? -9.197 11.758 4.637 1.00 96.50 99 LEU A O 1
ATOM 776 N N . PHE A 1 100 ? -7.189 11.410 3.701 1.00 95.12 100 PHE A N 1
ATOM 777 C CA . PHE A 1 100 ? -6.605 12.707 4.047 1.00 95.12 100 PHE A CA 1
ATOM 778 C C . PHE A 1 100 ? -6.695 13.666 2.860 1.00 95.12 100 PHE A C 1
ATOM 780 O O . PHE A 1 100 ? -6.299 13.320 1.743 1.00 95.12 100 PHE A O 1
ATOM 787 N N . LYS A 1 101 ? -7.191 14.878 3.113 1.00 93.94 101 LYS A N 1
ATOM 788 C CA . LYS A 1 101 ? -7.402 15.921 2.104 1.00 93.94 101 LYS A CA 1
ATOM 789 C C . LYS A 1 101 ? -6.301 16.974 2.135 1.00 93.94 101 LYS A C 1
ATOM 791 O O . LYS A 1 101 ? -5.582 17.121 3.127 1.00 93.94 101 LYS A O 1
ATOM 796 N N . ARG A 1 102 ? -6.181 17.743 1.051 1.00 88.62 102 ARG A N 1
ATOM 797 C CA . ARG A 1 102 ? -5.154 18.787 0.905 1.00 88.62 102 ARG A CA 1
ATOM 798 C C . ARG A 1 102 ? -5.278 19.907 1.940 1.00 88.62 102 ARG A C 1
ATOM 800 O O . ARG A 1 102 ? -4.269 20.490 2.329 1.00 88.62 102 ARG A O 1
ATOM 807 N N . ASP A 1 103 ? -6.492 20.198 2.397 1.00 91.50 103 ASP A N 1
ATOM 808 C CA . ASP A 1 103 ? -6.768 21.216 3.421 1.00 91.50 103 ASP A CA 1
ATOM 809 C C . ASP A 1 103 ? -6.395 20.776 4.852 1.00 91.50 103 ASP A C 1
ATOM 811 O O . ASP A 1 103 ? -6.559 21.543 5.800 1.00 91.50 103 ASP A O 1
ATOM 815 N N . GLY A 1 104 ? -5.867 19.557 5.017 1.00 88.19 104 GLY A N 1
ATOM 816 C CA . GLY A 1 104 ? -5.487 18.982 6.305 1.00 88.19 104 GLY A CA 1
ATOM 817 C C . GLY A 1 104 ? -6.637 18.306 7.052 1.00 88.19 104 GLY A C 1
ATOM 818 O O . GLY A 1 104 ? -6.403 17.731 8.117 1.00 88.19 104 GLY A O 1
ATOM 819 N N . SER A 1 105 ? -7.859 18.336 6.512 1.00 94.12 105 SER A N 1
ATOM 820 C CA . SER A 1 105 ? -8.972 17.543 7.029 1.00 94.12 105 SER A CA 1
ATOM 821 C C . SER A 1 105 ? -8.845 16.070 6.627 1.00 94.12 105 SER A C 1
ATOM 823 O O . SER A 1 105 ? -8.059 15.695 5.749 1.00 94.12 105 SER A O 1
ATOM 825 N N . TYR A 1 106 ? -9.610 15.211 7.296 1.00 95.00 106 TYR A N 1
ATOM 826 C CA . TYR A 1 106 ? -9.660 13.789 6.985 1.00 95.00 106 TYR A CA 1
ATOM 827 C C . TYR A 1 106 ? -11.061 13.217 7.209 1.00 95.00 106 TYR A C 1
ATOM 829 O O . TYR A 1 106 ? -11.836 13.723 8.020 1.00 95.00 106 TYR A O 1
ATOM 837 N N . GLU A 1 107 ? -11.366 12.138 6.496 1.00 96.50 107 GLU A N 1
ATOM 838 C CA . GLU A 1 107 ? -12.599 11.363 6.628 1.00 96.50 107 GLU A CA 1
ATOM 839 C C . GLU A 1 107 ? -12.256 9.908 6.934 1.00 96.50 107 GLU A C 1
ATOM 841 O O . GLU A 1 107 ? -11.324 9.356 6.352 1.00 96.50 107 GLU A O 1
ATOM 846 N N . VAL A 1 108 ? -13.013 9.277 7.834 1.00 95.25 108 VAL A N 1
ATOM 847 C CA . VAL A 1 108 ? -12.865 7.852 8.153 1.00 95.25 108 VAL A CA 1
ATOM 848 C C . VAL A 1 108 ? -14.187 7.147 7.909 1.00 95.25 108 VAL A C 1
ATOM 850 O O . VAL A 1 108 ? -15.222 7.574 8.420 1.00 95.25 108 VAL A O 1
ATOM 853 N N . ARG A 1 109 ? -14.154 6.049 7.153 1.00 96.12 109 ARG A N 1
ATOM 854 C CA . ARG A 1 109 ? -15.326 5.208 6.886 1.00 96.12 109 ARG A CA 1
ATOM 855 C C . ARG A 1 109 ? -15.001 3.733 7.065 1.00 96.12 109 ARG A C 1
ATOM 857 O O . ARG A 1 109 ? -13.897 3.302 6.748 1.00 96.12 109 ARG A O 1
ATOM 864 N N . ALA A 1 110 ? -15.964 2.963 7.561 1.00 92.50 110 ALA A N 1
ATOM 865 C CA . ALA A 1 110 ? -15.867 1.508 7.568 1.00 92.50 110 ALA A CA 1
ATOM 866 C C . ALA A 1 110 ? -16.068 0.972 6.144 1.00 92.50 110 ALA A C 1
ATOM 868 O O . ALA A 1 110 ? -16.942 1.452 5.417 1.00 92.50 110 ALA A O 1
ATOM 869 N N . LEU A 1 111 ? -15.258 -0.008 5.756 1.00 84.62 111 LEU A N 1
ATOM 870 C CA . LEU A 1 111 ? -15.416 -0.768 4.524 1.00 84.62 111 LEU A CA 1
ATOM 871 C C . LEU A 1 111 ? -16.118 -2.086 4.873 1.00 84.62 111 LEU A C 1
ATOM 873 O O . LEU A 1 111 ? -15.688 -2.793 5.784 1.00 84.62 111 LEU A O 1
ATOM 877 N N . SER A 1 112 ? -17.234 -2.353 4.194 1.00 63.47 112 SER A N 1
ATOM 878 C CA . SER A 1 112 ? -18.043 -3.572 4.334 1.00 63.47 112 SER A CA 1
ATOM 879 C C . SER A 1 112 ? -17.447 -4.749 3.580 1.00 63.47 112 SER A C 1
ATOM 881 O O . SER A 1 112 ? -17.049 -4.508 2.416 1.00 63.47 112 SER A O 1
#